Protein AF-A0A7X9BRD0-F1 (afdb_monomer)

Foldseek 3Di:
DWDWKDQKWKWFDDPLDTHATDTFPFWTDKDWDWDKDFDWDADPVGDIDGPDIDTFGTWMKIFGLDGDPCCCCQQVVWDADPNDTHRDPPDDFIWMKIWIWTDDDPDIKIKIFGRKTKDDWDDDDDDDDPDPPSGTTIIIIDFGQPRQPDPPHDRDGMDMDDPPDDPVCVVSVND

Radius of gyration: 19.07 Å; Cα contacts (8 Å, |Δi|>4): 357; chains: 1; bounding box: 60×48×48 Å

Nearest PDB structures (foldseek):
  8rk3-assembly1_q  TM=6.277E-01  e=3.980E-06  Pseudomonas phage JBD30
  7kjk-assembly1_A7  TM=4.684E-01  e=3.890E-03 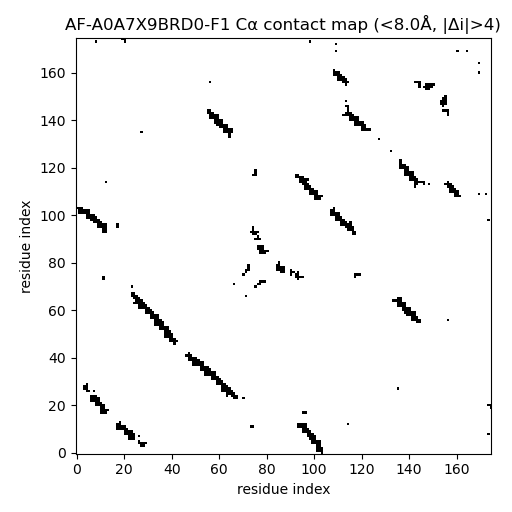 Vibrio phage XM1
  8hqz-assembly1_p  TM=4.971E-01  e=1.400E-02  Escherichia phage DT57C
  9d94-assembly1_Jk  TM=5.428E-01  e=4.531E-02  Mycobacterium phage Bxb1
  9d94-assembly1_Jb  TM=5.400E-01  e=3.660E-02  Mycobacterium phage Bxb1

Secondary structure (DSSP, 8-state):
--EEEEEEEEEEEETTEE---EE-TTEEEEEEEEEEEEEEEE-TTS-EEEEEEEEEEEEEEEEES---HHHHHHTT--EEETTEEE--TT----EEEEEEEEE-SSSPEEEEEEEEEEPPPP-------SS---PPEEEEEEE-TTS--EETTEE-SEEE--TTS-HHHHHTTT-

pLDDT: mean 81.5, std 12.75, range [38.59, 95.06]

Mean predicted aligned error: 8.4 Å

Solvent-accessible surface area (backbone atoms only — not comparable to full-atom values): 10243 Å² total; per-residue (Å²): 127,77,52,66,57,41,79,38,26,38,21,47,56,53,98,94,41,70,48,69,48,42,81,45,60,50,53,60,46,77,48,79,42,77,38,72,51,71,42,68,50,75,45,99,84,74,55,69,43,80,77,47,74,42,83,53,39,33,44,28,46,36,32,26,66,46,81,54,68,65,53,43,32,69,46,67,40,31,45,78,56,98,88,42,81,42,84,57,94,82,48,67,88,33,41,24,32,44,31,36,29,28,43,44,96,88,58,68,36,42,38,39,35,34,41,27,34,66,52,85,63,66,84,88,85,76,87,80,74,98,53,92,73,82,72,58,41,51,36,47,30,42,26,28,69,86,45,69,55,48,69,91,82,38,75,44,46,68,51,66,57,56,97,81,53,53,66,71,62,59,75,44,66,72,88

Structure (mmCIF, N/CA/C/O backbone):
data_AF-A0A7X9BRD0-F1
#
_entry.id   AF-A0A7X9BRD0-F1
#
loop_
_atom_site.group_PDB
_atom_site.id
_atom_site.type_symbol
_atom_site.label_atom_id
_atom_site.label_alt_id
_atom_site.label_comp_id
_atom_site.label_asym_id
_atom_site.label_entity_id
_atom_site.label_seq_id
_atom_site.pdbx_PDB_ins_code
_atom_site.Cartn_x
_atom_site.Cartn_y
_atom_site.Cartn_z
_atom_site.occupancy
_atom_site.B_iso_or_equiv
_atom_site.auth_seq_id
_atom_site.auth_comp_id
_atom_site.auth_asym_id
_atom_site.auth_atom_id
_atom_site.pdbx_PDB_model_num
ATOM 1 N N . MET A 1 1 ? 4.208 15.061 -16.516 1.00 38.59 1 MET A N 1
ATOM 2 C CA . MET A 1 1 ? 4.131 15.152 -15.043 1.00 38.59 1 MET A CA 1
ATOM 3 C C . MET A 1 1 ? 2.903 14.382 -14.600 1.00 38.59 1 MET A C 1
ATOM 5 O O . MET A 1 1 ? 1.872 14.537 -15.236 1.00 38.59 1 MET A O 1
ATOM 9 N N . GLN A 1 2 ? 3.035 13.509 -13.601 1.00 52.53 2 GLN A N 1
ATOM 10 C CA . GLN A 1 2 ? 1.887 12.878 -12.944 1.00 52.53 2 GLN A CA 1
ATOM 11 C C . GLN A 1 2 ? 1.433 13.828 -11.839 1.00 52.53 2 GLN A C 1
ATOM 13 O O . GLN A 1 2 ? 2.245 14.198 -10.990 1.00 52.53 2 GLN A O 1
ATOM 18 N N . TYR A 1 3 ? 0.179 14.260 -11.890 1.00 53.97 3 TYR A N 1
ATOM 19 C CA . TYR A 1 3 ? -0.419 15.141 -10.891 1.00 53.97 3 TYR A CA 1
ATOM 20 C C . TYR A 1 3 ? -1.557 14.407 -10.198 1.00 53.97 3 TYR A C 1
ATOM 22 O O . TYR A 1 3 ? -2.277 13.648 -10.840 1.00 53.97 3 TYR A O 1
ATOM 30 N N . GLY A 1 4 ? -1.696 14.640 -8.892 1.00 69.56 4 GLY A N 1
ATOM 31 C CA . GLY A 1 4 ? -2.780 14.092 -8.084 1.00 69.56 4 GLY A CA 1
ATOM 32 C C . GLY A 1 4 ? -2.694 12.578 -7.872 1.00 69.56 4 GLY A C 1
ATOM 33 O O . GLY A 1 4 ? -2.386 11.801 -8.775 1.00 69.56 4 GLY A O 1
ATOM 34 N N . ILE A 1 5 ? -2.990 12.146 -6.649 1.00 84.94 5 ILE A N 1
ATOM 35 C CA . ILE A 1 5 ? -3.374 10.757 -6.405 1.00 84.94 5 ILE A CA 1
ATOM 36 C C . ILE A 1 5 ? -4.895 10.693 -6.346 1.00 84.94 5 ILE A C 1
ATOM 38 O O . ILE A 1 5 ? -5.541 11.503 -5.687 1.00 84.94 5 ILE A O 1
ATOM 42 N N . SER A 1 6 ? -5.478 9.725 -7.037 1.00 87.31 6 SER A N 1
ATOM 43 C CA . SER A 1 6 ? -6.906 9.440 -6.982 1.00 87.31 6 SER A CA 1
ATOM 44 C C . SER A 1 6 ? -7.126 7.937 -6.812 1.00 87.31 6 SER A C 1
ATOM 46 O O . SER A 1 6 ? -6.211 7.130 -6.989 1.00 87.31 6 SER A O 1
ATOM 48 N N . LYS A 1 7 ? -8.332 7.548 -6.379 1.00 90.56 7 LYS A N 1
ATOM 49 C CA . LYS A 1 7 ? -8.731 6.139 -6.181 1.00 90.56 7 LYS A CA 1
ATOM 50 C C . LYS A 1 7 ? -7.681 5.304 -5.435 1.00 90.56 7 LYS A C 1
ATOM 52 O O . LYS A 1 7 ? -7.313 4.212 -5.869 1.00 90.56 7 LYS A O 1
ATOM 57 N N . CYS A 1 8 ? -7.207 5.805 -4.298 1.00 92.88 8 CYS A N 1
ATOM 58 C CA . CYS A 1 8 ? -6.315 5.040 -3.436 1.00 92.88 8 CYS A CA 1
ATOM 59 C C . CYS A 1 8 ? -7.080 3.863 -2.809 1.00 92.88 8 CYS A C 1
ATOM 61 O O . CYS A 1 8 ? -8.179 4.040 -2.286 1.00 92.88 8 CYS A O 1
ATOM 63 N N . HIS A 1 9 ? -6.522 2.661 -2.896 1.00 95.06 9 HIS A N 1
ATOM 64 C CA . HIS A 1 9 ? -7.069 1.428 -2.343 1.00 95.06 9 HIS A CA 1
ATOM 65 C C . HIS A 1 9 ? -5.958 0.625 -1.673 1.00 95.06 9 HIS A C 1
ATOM 67 O O . HIS A 1 9 ? -4.793 0.694 -2.063 1.00 95.06 9 HIS A O 1
ATOM 73 N N . TYR A 1 10 ? -6.328 -0.196 -0.701 1.00 94.69 10 TYR A N 1
ATOM 74 C CA . TYR A 1 10 ? -5.440 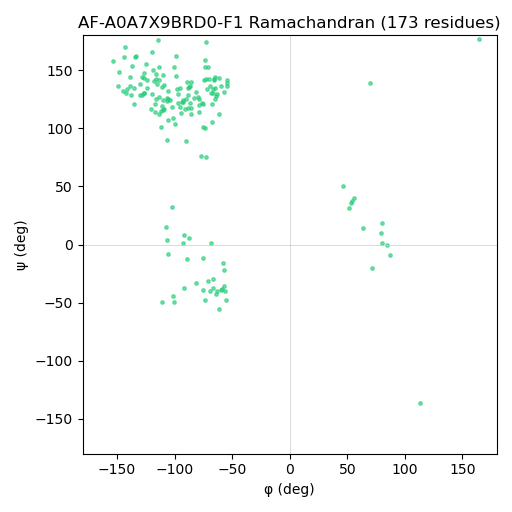-1.165 -0.075 1.00 94.69 10 TYR A CA 1
ATOM 75 C C . TYR A 1 10 ? -6.043 -2.563 -0.160 1.00 94.69 10 TYR A C 1
ATOM 77 O O . TYR A 1 10 ? -7.253 -2.731 -0.277 1.00 94.69 10 TYR A O 1
ATOM 85 N N . SER A 1 11 ? -5.202 -3.586 -0.119 1.00 93.19 11 SER A N 1
ATOM 86 C CA . SER A 1 11 ? -5.647 -4.979 -0.076 1.00 93.19 11 SER A CA 1
ATOM 87 C C . SER A 1 11 ? -4.695 -5.791 0.783 1.00 93.19 11 SER A C 1
ATOM 89 O O . SER A 1 11 ? -3.479 -5.690 0.635 1.00 93.19 11 SER A O 1
ATOM 91 N N . ILE A 1 12 ? -5.243 -6.585 1.694 1.00 93.06 12 ILE A N 1
AT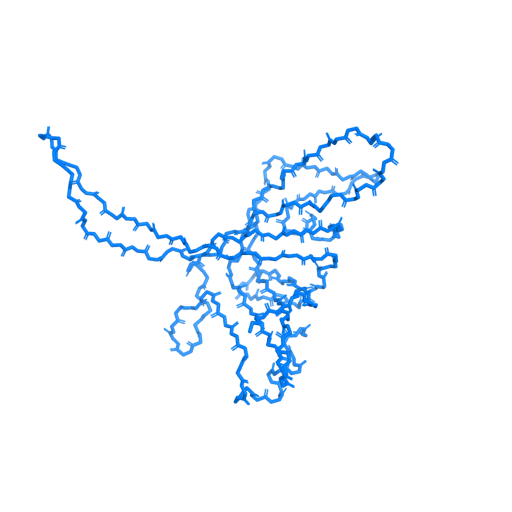OM 92 C CA . ILE A 1 12 ? -4.472 -7.270 2.727 1.00 93.06 12 ILE A CA 1
ATOM 93 C C . ILE A 1 12 ? -3.942 -8.582 2.176 1.00 93.06 12 ILE A C 1
ATOM 95 O O . ILE A 1 12 ? -4.639 -9.303 1.464 1.00 93.06 12 ILE A O 1
ATOM 99 N N . PHE A 1 13 ? -2.707 -8.914 2.529 1.00 89.62 13 PHE A N 1
ATOM 100 C CA . PHE A 1 13 ? -2.131 -10.213 2.242 1.00 89.62 13 PHE A CA 1
ATOM 101 C C . PHE A 1 13 ? -2.516 -11.206 3.343 1.00 89.62 13 PHE A C 1
ATOM 103 O O . PHE A 1 13 ? -2.075 -11.089 4.488 1.00 89.62 13 PHE A O 1
ATOM 110 N N . LYS A 1 14 ? -3.338 -12.200 3.002 1.00 86.56 14 LYS A N 1
ATOM 111 C CA . LYS A 1 14 ? -3.824 -13.234 3.922 1.00 86.56 14 LYS A CA 1
ATOM 112 C C . LYS A 1 14 ? -3.818 -14.593 3.229 1.00 86.56 14 LYS A C 1
ATOM 114 O O . LYS A 1 14 ? -4.233 -14.715 2.083 1.00 86.56 14 LYS A O 1
ATOM 119 N N . ASN A 1 15 ? -3.360 -15.632 3.928 1.00 84.25 15 ASN A N 1
ATOM 120 C CA . ASN A 1 15 ? -3.361 -17.018 3.433 1.00 84.25 15 ASN A CA 1
ATOM 121 C C . ASN A 1 15 ? -2.681 -17.204 2.056 1.00 84.25 15 ASN A C 1
ATOM 123 O O . ASN A 1 15 ? -3.128 -18.008 1.246 1.00 84.25 15 ASN A O 1
ATOM 127 N N . GLY A 1 16 ? -1.612 -16.451 1.776 1.00 81.31 16 GLY A N 1
ATOM 128 C CA . GLY A 1 16 ? -0.860 -16.563 0.519 1.00 81.31 16 GLY A CA 1
ATOM 129 C C . GLY A 1 16 ? -1.423 -15.761 -0.659 1.00 81.31 16 GLY A C 1
ATOM 130 O O . GLY A 1 16 ? -0.813 -15.767 -1.725 1.00 81.31 16 GLY A O 1
ATOM 131 N N . ALA A 1 17 ? -2.535 -15.042 -0.481 1.00 84.94 17 ALA A N 1
ATOM 132 C CA . ALA A 1 17 ? -3.149 -14.220 -1.520 1.00 84.94 17 ALA A CA 1
ATOM 133 C C . ALA A 1 17 ? -3.550 -12.833 -0.998 1.00 84.94 17 ALA A C 1
ATOM 13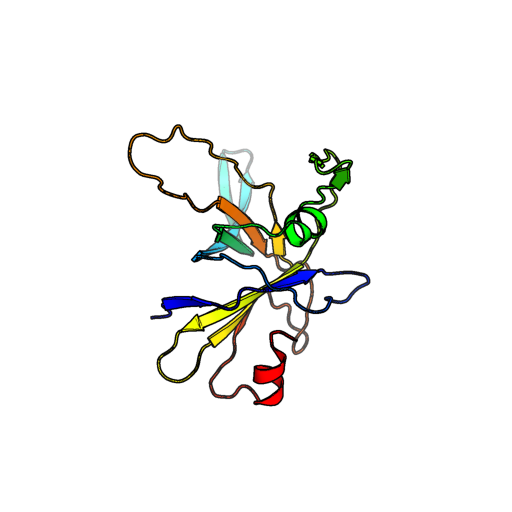5 O O . ALA A 1 17 ? -3.667 -12.595 0.203 1.00 84.94 17 ALA A O 1
ATOM 136 N N . TYR A 1 18 ? -3.759 -11.904 -1.925 1.00 88.38 18 TYR A N 1
ATOM 137 C CA . TYR A 1 18 ? -4.290 -10.579 -1.627 1.00 88.38 18 TYR A CA 1
ATOM 138 C C . TYR A 1 18 ? -5.820 -10.602 -1.649 1.00 88.38 18 TYR A C 1
ATOM 140 O O . TYR A 1 18 ? -6.409 -11.173 -2.565 1.00 88.38 18 TYR A O 1
ATOM 148 N N . THR A 1 19 ? -6.464 -9.975 -0.666 1.00 91.94 19 THR A N 1
ATOM 149 C CA . THR A 1 19 ? -7.930 -9.857 -0.603 1.00 91.94 19 THR A CA 1
ATOM 150 C C . THR A 1 19 ? -8.469 -8.866 -1.640 1.00 91.94 19 THR A C 1
ATOM 152 O O . THR A 1 19 ? -7.698 -8.154 -2.289 1.00 91.94 19 THR A O 1
ATOM 155 N N . ALA A 1 20 ? -9.794 -8.758 -1.761 1.00 92.56 20 ALA A N 1
ATOM 156 C CA . ALA A 1 20 ? -10.414 -7.700 -2.556 1.00 92.56 20 ALA A CA 1
ATOM 157 C C . ALA A 1 20 ? -9.918 -6.307 -2.095 1.00 92.56 20 ALA A C 1
ATOM 159 O O . ALA A 1 20 ? -9.791 -6.088 -0.881 1.00 92.56 20 ALA A O 1
ATOM 160 N N . PRO A 1 21 ? -9.586 -5.389 -3.022 1.00 93.88 21 PRO A N 1
ATOM 161 C CA . PRO A 1 21 ? -9.220 -4.019 -2.689 1.00 93.88 21 PRO A CA 1
ATOM 162 C C . PRO A 1 21 ? -10.342 -3.277 -1.959 1.00 93.88 21 PRO A C 1
ATOM 164 O O . PRO A 1 21 ? -11.505 -3.332 -2.346 1.00 93.88 21 PRO A O 1
ATOM 167 N N . LYS A 1 22 ? -9.974 -2.535 -0.918 1.00 94.94 22 LYS A N 1
ATOM 168 C CA . LYS A 1 22 ? -10.844 -1.613 -0.187 1.00 94.94 22 LYS A CA 1
ATOM 169 C C . LYS A 1 22 ? -10.372 -0.184 -0.407 1.00 94.94 22 LYS A C 1
ATOM 171 O O . LYS A 1 22 ? -9.170 0.072 -0.451 1.00 94.94 22 LYS A O 1
ATOM 176 N N . ALA A 1 23 ? -11.310 0.747 -0.543 1.00 92.88 23 ALA A N 1
ATOM 177 C CA . ALA A 1 23 ? -10.985 2.152 -0.751 1.00 92.88 23 ALA A CA 1
ATOM 178 C C . ALA A 1 23 ? -10.304 2.754 0.488 1.00 92.88 23 ALA A C 1
ATOM 180 O O . ALA A 1 23 ? -10.767 2.587 1.617 1.00 92.88 23 ALA A O 1
ATOM 181 N N . LEU A 1 24 ? -9.217 3.487 0.257 1.00 91.31 24 LEU A N 1
ATOM 182 C CA . LEU A 1 24 ? -8.541 4.318 1.245 1.00 91.31 24 LEU A CA 1
ATOM 183 C C . LEU A 1 24 ? -8.852 5.784 0.929 1.00 91.31 24 LEU A C 1
ATOM 185 O O . LEU A 1 24 ? -8.186 6.428 0.117 1.00 91.31 24 LEU A O 1
ATOM 189 N N . LEU A 1 25 ? -9.934 6.285 1.521 1.00 88.94 25 LEU A N 1
ATOM 190 C CA . LEU A 1 25 ? -10.451 7.625 1.243 1.00 88.94 25 LEU A CA 1
ATOM 191 C C . LEU A 1 25 ? -9.573 8.712 1.872 1.00 88.94 25 LEU A C 1
ATOM 193 O O . LEU A 1 25 ? -8.932 8.496 2.890 1.00 88.94 25 LEU A O 1
ATOM 197 N N . GLY A 1 26 ? -9.568 9.905 1.276 1.00 85.25 26 GLY A N 1
ATOM 198 C CA . GLY A 1 26 ? -8.876 11.070 1.838 1.00 85.25 26 GLY A CA 1
ATOM 199 C C . GLY A 1 26 ? -7.362 11.101 1.621 1.00 85.25 26 GLY A C 1
ATOM 200 O O . GLY A 1 26 ? -6.702 11.938 2.228 1.00 85.25 26 GLY A O 1
ATOM 201 N N . ALA A 1 27 ? -6.810 10.215 0.789 1.00 88.44 27 ALA A N 1
ATOM 202 C CA . ALA A 1 27 ? -5.420 10.291 0.351 1.00 88.44 27 ALA A CA 1
ATOM 203 C C . ALA A 1 27 ? -5.184 11.578 -0.465 1.00 88.44 27 ALA A C 1
ATOM 205 O O . ALA A 1 27 ? -5.943 11.872 -1.387 1.00 88.44 27 ALA A O 1
ATOM 206 N N . VAL A 1 28 ? -4.145 12.334 -0.114 1.00 86.94 28 VAL A N 1
ATOM 207 C CA . VAL A 1 28 ? -3.851 13.674 -0.655 1.00 86.94 28 VAL A CA 1
ATOM 208 C C . VAL A 1 28 ? -2.612 13.659 -1.533 1.00 86.94 28 VAL A C 1
ATOM 210 O O . VAL A 1 28 ? -2.605 14.186 -2.642 1.00 86.94 28 VAL A O 1
ATOM 213 N N . SER A 1 29 ? -1.542 13.068 -1.010 1.00 88.06 29 SER A N 1
ATOM 214 C CA . SER A 1 29 ? -0.217 13.100 -1.609 1.00 88.06 29 SER A CA 1
ATOM 215 C C . SER A 1 29 ? 0.517 11.805 -1.275 1.00 88.06 29 SER A C 1
ATOM 217 O O . SER A 1 29 ? 0.273 11.186 -0.237 1.00 88.06 29 SER A O 1
ATOM 219 N N . MET A 1 30 ? 1.389 11.363 -2.177 1.00 89.56 30 MET A N 1
ATOM 220 C CA . MET A 1 30 ? 2.233 10.197 -1.957 1.00 89.56 30 MET A CA 1
ATOM 221 C C . MET A 1 30 ? 3.617 10.451 -2.537 1.00 89.56 30 MET A C 1
ATOM 223 O O . MET A 1 30 ? 3.751 10.886 -3.680 1.00 89.56 30 MET A O 1
ATOM 227 N N . SER A 1 31 ? 4.647 10.121 -1.767 1.00 90.62 31 SER A N 1
ATOM 228 C CA . SER A 1 31 ? 6.040 10.150 -2.209 1.00 90.62 31 SER A CA 1
ATOM 229 C C . SER A 1 31 ? 6.678 8.783 -2.012 1.00 90.62 31 SER A C 1
ATOM 231 O O . SER A 1 31 ? 6.383 8.094 -1.042 1.00 90.62 31 SER A O 1
ATOM 233 N N . LEU A 1 32 ? 7.521 8.375 -2.960 1.00 90.38 32 LEU A N 1
ATOM 234 C CA . LEU A 1 32 ? 8.256 7.115 -2.915 1.00 90.38 32 LEU A CA 1
ATOM 235 C C . LEU A 1 32 ? 9.751 7.434 -2.963 1.00 90.38 32 LEU A C 1
ATOM 237 O O . LEU A 1 32 ? 10.236 7.955 -3.967 1.00 90.38 32 LEU A O 1
ATOM 241 N N . ALA A 1 33 ? 10.475 7.097 -1.904 1.00 91.31 33 ALA A N 1
ATOM 242 C CA . ALA A 1 33 ? 11.924 7.215 -1.821 1.00 91.31 33 ALA A CA 1
ATOM 243 C C . ALA A 1 33 ? 12.558 5.816 -1.899 1.00 91.31 33 ALA A C 1
ATOM 245 O O . ALA A 1 33 ? 12.160 4.941 -1.130 1.00 91.31 33 ALA A O 1
ATOM 246 N N . PRO A 1 34 ? 13.511 5.557 -2.812 1.00 89.06 34 PRO A N 1
ATOM 247 C CA . PRO A 1 34 ? 14.163 4.254 -2.893 1.00 89.06 34 PRO A CA 1
ATOM 248 C C . PRO A 1 34 ? 15.005 3.982 -1.640 1.00 89.06 34 PRO A C 1
ATOM 250 O O . PRO A 1 34 ? 15.667 4.879 -1.116 1.00 89.06 34 PRO A O 1
ATOM 253 N N . ILE A 1 35 ? 15.004 2.733 -1.181 1.00 87.44 35 ILE A N 1
ATOM 254 C CA . ILE A 1 35 ? 15.832 2.254 -0.074 1.00 87.44 35 ILE A CA 1
ATOM 255 C C . ILE A 1 35 ? 17.013 1.500 -0.679 1.00 87.44 35 ILE A C 1
ATOM 257 O O . ILE A 1 35 ? 16.857 0.403 -1.210 1.00 87.44 35 ILE A O 1
ATOM 261 N N . ILE A 1 36 ? 18.206 2.088 -0.591 1.00 84.94 36 ILE A N 1
ATOM 262 C CA . ILE A 1 36 ? 19.441 1.474 -1.085 1.00 84.94 36 ILE A CA 1
ATOM 263 C C . ILE A 1 36 ? 20.335 1.163 0.109 1.00 84.94 36 ILE A C 1
ATOM 265 O O . ILE A 1 36 ? 20.869 2.067 0.754 1.00 84.94 36 ILE A O 1
ATOM 269 N N . THR A 1 37 ? 20.538 -0.123 0.381 1.00 82.31 37 THR A N 1
ATOM 270 C CA . THR A 1 37 ? 21.476 -0.568 1.411 1.00 82.31 37 THR A CA 1
ATOM 271 C C . THR A 1 37 ? 22.863 -0.722 0.808 1.00 82.31 37 THR A C 1
ATOM 273 O O . THR A 1 37 ? 23.108 -1.563 -0.064 1.00 82.31 37 THR A O 1
ATOM 276 N N . VAL A 1 38 ? 23.804 0.078 1.306 1.00 81.94 38 VAL A N 1
ATOM 277 C CA . VAL A 1 38 ? 25.217 -0.014 0.939 1.00 81.94 38 VAL A CA 1
ATOM 278 C C . VAL A 1 38 ? 25.886 -1.051 1.835 1.00 81.94 38 VAL A C 1
ATOM 280 O O . VAL A 1 38 ? 25.956 -0.887 3.051 1.00 81.94 38 VAL A O 1
ATOM 283 N N . LYS A 1 39 ? 26.398 -2.129 1.239 1.00 78.62 39 LYS A N 1
ATOM 284 C CA . LYS A 1 39 ? 27.191 -3.119 1.968 1.00 78.62 39 LYS A CA 1
ATOM 285 C C . LYS A 1 39 ? 28.598 -2.577 2.155 1.00 78.62 39 LYS A C 1
ATOM 287 O O . LYS A 1 39 ? 29.264 -2.207 1.188 1.00 78.62 39 LYS A O 1
ATOM 292 N N . GLN A 1 40 ? 29.046 -2.546 3.401 1.00 81.94 40 GLN A N 1
ATOM 293 C CA . GLN A 1 40 ? 30.378 -2.090 3.767 1.00 81.94 40 GLN A CA 1
ATOM 294 C C . GLN A 1 40 ? 31.077 -3.163 4.595 1.00 81.94 40 GLN A C 1
ATOM 296 O O . GLN A 1 40 ? 30.446 -3.866 5.384 1.00 81.94 40 GLN A O 1
ATOM 301 N N . LYS A 1 41 ? 32.385 -3.309 4.393 1.00 78.94 41 LYS A N 1
ATOM 302 C CA . LYS A 1 41 ? 33.247 -4.157 5.213 1.00 78.94 41 LYS A CA 1
ATOM 303 C C . LYS A 1 41 ? 34.279 -3.264 5.884 1.00 78.94 41 LYS A C 1
ATOM 305 O O . LYS A 1 41 ? 35.111 -2.664 5.202 1.00 78.94 41 LYS A O 1
ATOM 310 N N . SER A 1 42 ? 34.202 -3.173 7.206 1.00 78.19 42 SER A N 1
ATOM 311 C CA . SER A 1 42 ? 35.186 -2.459 8.016 1.00 78.19 42 SER A CA 1
ATOM 312 C C . SER A 1 42 ? 36.319 -3.403 8.402 1.00 78.19 42 SER A C 1
ATOM 314 O O . SER A 1 42 ? 36.089 -4.552 8.785 1.00 78.19 42 SER A O 1
ATOM 316 N N . PHE A 1 43 ? 37.548 -2.920 8.271 1.00 76.94 43 PHE A N 1
ATOM 317 C CA . PHE A 1 43 ? 38.755 -3.629 8.677 1.00 76.94 43 PHE A CA 1
ATOM 318 C C . PHE A 1 43 ? 39.239 -3.091 10.025 1.00 76.94 43 PHE A C 1
ATOM 320 O O . PHE A 1 43 ? 39.025 -1.925 10.349 1.00 76.94 43 PHE A O 1
ATOM 327 N N . LEU A 1 44 ? 39.938 -3.931 10.794 1.00 71.88 44 LEU A N 1
ATOM 328 C CA . LEU A 1 44 ? 40.453 -3.595 12.133 1.00 71.88 44 LEU A CA 1
ATOM 329 C C . LEU A 1 44 ? 41.396 -2.371 12.144 1.00 71.88 44 LEU A C 1
ATOM 331 O O . LEU A 1 44 ? 41.631 -1.793 13.196 1.00 71.88 44 LEU A O 1
ATOM 335 N N . MET A 1 45 ? 41.901 -1.954 10.978 1.00 74.94 45 MET A N 1
ATOM 336 C CA . MET A 1 45 ? 42.779 -0.789 10.794 1.00 74.94 45 MET A CA 1
ATOM 337 C C . MET A 1 45 ? 42.019 0.516 10.472 1.00 74.94 45 MET A C 1
ATOM 339 O O . MET A 1 45 ? 42.638 1.515 10.129 1.00 74.94 45 MET A O 1
ATOM 343 N N . GLY A 1 46 ? 40.683 0.529 10.556 1.00 70.81 46 GLY A N 1
ATOM 344 C CA . GLY A 1 46 ? 39.858 1.732 10.357 1.00 70.81 46 GLY A CA 1
ATOM 345 C C . GLY A 1 46 ? 39.458 2.016 8.905 1.00 70.81 46 GLY A C 1
ATOM 346 O O . GLY A 1 46 ? 38.587 2.847 8.653 1.00 70.81 46 GLY A O 1
ATOM 347 N N . ASN A 1 47 ? 40.018 1.300 7.930 1.00 72.81 47 ASN A N 1
ATOM 348 C CA . ASN A 1 47 ? 39.575 1.387 6.542 1.00 72.81 47 ASN A CA 1
ATOM 349 C C . ASN A 1 47 ? 38.207 0.708 6.380 1.00 72.81 47 ASN A C 1
ATOM 351 O O . ASN A 1 47 ? 38.000 -0.420 6.833 1.00 72.81 47 ASN A O 1
ATOM 355 N N . THR A 1 48 ? 37.288 1.374 5.684 1.00 80.62 48 THR A N 1
ATOM 356 C CA . THR A 1 48 ? 35.992 0.806 5.296 1.00 80.62 48 THR A CA 1
ATOM 357 C C . THR A 1 48 ? 35.926 0.721 3.778 1.00 80.62 48 THR A C 1
ATOM 359 O O . THR A 1 48 ? 36.138 1.719 3.093 1.00 80.62 48 THR A O 1
ATOM 362 N N . LEU A 1 49 ? 35.653 -0.473 3.247 1.00 78.56 49 LEU A N 1
ATOM 363 C CA . LEU A 1 49 ? 35.439 -0.684 1.814 1.00 78.56 49 LEU A CA 1
ATOM 364 C C . LEU A 1 49 ? 33.953 -0.902 1.538 1.00 78.56 49 LEU A C 1
ATOM 366 O O . LEU A 1 49 ? 33.308 -1.725 2.191 1.00 78.56 49 LEU A O 1
ATOM 370 N N . VAL A 1 50 ? 33.425 -0.199 0.537 1.00 78.88 50 VAL A N 1
ATOM 371 C CA . VAL A 1 50 ? 32.097 -0.477 -0.020 1.00 78.88 50 VAL A CA 1
ATOM 372 C C . VAL A 1 50 ? 32.199 -1.732 -0.886 1.00 78.88 50 VAL A C 1
ATOM 374 O O . VAL A 1 50 ? 32.976 -1.774 -1.834 1.00 78.88 50 VAL A O 1
ATOM 377 N N . THR A 1 51 ? 31.433 -2.768 -0.549 1.00 79.00 51 THR A N 1
ATOM 378 C CA . THR A 1 51 ? 31.483 -4.089 -1.201 1.00 79.00 51 THR A CA 1
ATOM 379 C C . THR A 1 51 ? 30.298 -4.353 -2.125 1.00 79.00 51 THR A C 1
ATOM 381 O O . THR A 1 51 ? 30.289 -5.346 -2.849 1.00 79.00 51 THR A O 1
ATOM 384 N N . GLY A 1 52 ? 29.297 -3.474 -2.126 1.00 82.69 52 GLY A N 1
ATOM 385 C CA . GLY A 1 52 ? 28.173 -3.538 -3.050 1.00 82.69 52 GLY A CA 1
ATOM 386 C C . GLY A 1 52 ? 27.004 -2.664 -2.614 1.00 82.69 52 GLY A C 1
ATOM 387 O O . GLY A 1 52 ? 27.020 -2.056 -1.543 1.00 82.69 52 GLY A O 1
ATOM 388 N N . GLN A 1 53 ? 25.970 -2.634 -3.446 1.00 82.56 53 GLN A N 1
ATOM 389 C CA . GLN A 1 53 ? 24.701 -1.971 -3.164 1.00 82.56 53 GLN A CA 1
ATOM 390 C C . GLN A 1 53 ? 23.562 -2.957 -3.406 1.00 82.56 53 GLN A C 1
ATOM 392 O O . GLN A 1 53 ? 23.642 -3.800 -4.302 1.00 82.56 53 GLN A O 1
ATOM 397 N N . LYS A 1 54 ? 22.521 -2.874 -2.582 1.00 82.56 54 LYS A N 1
ATOM 398 C CA . LYS A 1 54 ? 21.297 -3.657 -2.716 1.00 82.56 54 LYS A CA 1
ATOM 399 C C . LYS A 1 54 ? 20.112 -2.700 -2.720 1.00 82.56 54 LYS A C 1
ATOM 401 O O . LYS A 1 54 ? 20.021 -1.848 -1.843 1.00 82.56 54 LYS A O 1
ATOM 406 N N . ASP A 1 55 ? 19.230 -2.853 -3.698 1.00 82.81 55 ASP A N 1
ATOM 407 C CA . ASP A 1 55 ? 17.915 -2.221 -3.671 1.00 82.81 55 ASP A CA 1
ATOM 408 C C . ASP A 1 55 ? 17.009 -3.040 -2.741 1.00 82.81 55 ASP A C 1
ATOM 410 O O . ASP A 1 55 ? 16.823 -4.242 -2.947 1.00 82.81 55 ASP A O 1
ATOM 414 N N . ASP A 1 56 ? 16.509 -2.402 -1.688 1.00 84.81 56 ASP A N 1
ATOM 415 C CA . ASP A 1 56 ? 15.616 -2.993 -0.690 1.00 84.81 56 ASP A CA 1
ATOM 416 C C . ASP A 1 56 ? 14.168 -2.496 -0.829 1.00 84.81 56 ASP A C 1
ATOM 418 O O . ASP A 1 56 ? 13.306 -2.907 -0.053 1.00 84.81 56 ASP A O 1
ATOM 422 N N . GLY A 1 57 ? 13.876 -1.686 -1.853 1.00 88.31 57 GLY A N 1
ATOM 423 C CA . GLY A 1 57 ? 12.529 -1.265 -2.214 1.00 88.31 57 GLY A CA 1
ATOM 424 C C . GLY A 1 57 ? 12.277 0.220 -1.998 1.00 88.31 57 GLY A C 1
ATOM 425 O O . GLY A 1 57 ? 13.097 1.054 -2.374 1.00 88.31 57 GLY A O 1
ATOM 426 N N . TYR A 1 58 ? 11.120 0.572 -1.434 1.00 90.81 58 TYR A N 1
ATOM 427 C CA . TYR A 1 58 ? 10.695 1.962 -1.265 1.00 90.81 58 TYR A CA 1
ATOM 428 C C . TYR A 1 58 ? 10.232 2.265 0.158 1.00 90.81 58 TYR A C 1
ATOM 430 O O . TYR A 1 58 ? 9.469 1.511 0.760 1.00 90.81 58 TYR A O 1
ATOM 438 N N . ASN A 1 59 ? 10.636 3.431 0.652 1.00 92.38 59 ASN A N 1
ATOM 439 C CA . ASN A 1 59 ? 9.995 4.114 1.759 1.00 92.38 59 ASN A CA 1
ATOM 440 C C . ASN A 1 59 ? 8.956 5.079 1.182 1.00 92.38 59 ASN A C 1
ATOM 442 O O . ASN A 1 59 ? 9.276 5.921 0.342 1.00 92.38 59 ASN A O 1
ATOM 446 N N . ILE A 1 60 ? 7.707 4.917 1.584 1.00 92.25 60 ILE A N 1
ATOM 447 C CA . ILE A 1 60 ? 6.553 5.586 1.004 1.00 92.25 60 ILE A CA 1
ATOM 448 C C . ILE A 1 60 ? 5.924 6.455 2.083 1.00 92.25 60 ILE A C 1
ATOM 450 O O . ILE A 1 60 ? 5.474 5.942 3.104 1.00 92.25 60 ILE A O 1
ATOM 454 N N . THR A 1 61 ? 5.839 7.756 1.832 1.00 92.81 61 THR A N 1
ATOM 455 C CA . THR A 1 61 ? 5.107 8.681 2.703 1.00 92.81 61 THR A CA 1
ATOM 456 C C . THR A 1 61 ? 3.774 8.995 2.050 1.00 92.81 61 THR A C 1
ATOM 458 O O . THR A 1 61 ? 3.747 9.532 0.939 1.00 92.81 61 THR A O 1
ATOM 461 N N . LEU A 1 62 ? 2.682 8.644 2.726 1.00 90.62 62 LEU A N 1
ATOM 462 C CA . LEU A 1 62 ? 1.311 8.906 2.302 1.00 90.62 62 LEU A CA 1
ATOM 463 C C . LEU A 1 62 ? 0.675 9.947 3.228 1.00 90.62 62 LEU A C 1
ATOM 465 O O . LEU A 1 62 ? 0.521 9.703 4.424 1.00 90.62 62 LEU A O 1
ATOM 469 N N . ASP A 1 63 ? 0.268 11.074 2.652 1.00 89.44 63 ASP A N 1
ATOM 470 C CA . ASP A 1 63 ? -0.506 12.106 3.337 1.00 89.44 63 ASP A CA 1
ATOM 471 C C . ASP A 1 63 ? -2.000 11.813 3.177 1.00 89.44 63 ASP A C 1
ATOM 473 O O . ASP A 1 63 ? -2.495 11.660 2.055 1.00 89.44 63 ASP A O 1
ATOM 477 N N . ILE A 1 64 ? -2.731 11.733 4.289 1.00 86.81 64 ILE A N 1
ATOM 478 C CA . ILE A 1 64 ? -4.142 11.332 4.309 1.00 86.81 64 ILE A CA 1
ATOM 479 C C . ILE A 1 64 ? -4.958 12.126 5.333 1.00 86.81 64 ILE A C 1
ATOM 481 O O . ILE A 1 64 ? -4.593 12.223 6.501 1.00 86.81 64 ILE A O 1
ATOM 485 N N . PHE A 1 65 ? -6.098 12.682 4.922 1.00 83.50 65 PHE A N 1
ATOM 486 C CA . PHE A 1 65 ? -6.976 13.442 5.823 1.00 83.50 65 PHE A CA 1
ATOM 487 C C . PHE A 1 65 ? -7.788 12.554 6.765 1.00 83.50 65 PHE A C 1
ATOM 489 O O . PHE A 1 65 ? -7.985 12.895 7.930 1.00 83.50 65 PHE A O 1
ATOM 496 N N . SER A 1 66 ? -8.270 11.415 6.271 1.00 81.44 66 SER A N 1
ATOM 497 C CA . SER A 1 66 ? -9.149 10.533 7.031 1.00 81.44 66 SER A CA 1
ATOM 498 C C . SER A 1 66 ? -8.709 9.090 6.878 1.00 81.44 66 SER A C 1
ATOM 500 O O . SER A 1 66 ? -8.658 8.562 5.775 1.00 81.44 66 SER A O 1
ATOM 502 N N . LEU A 1 67 ? -8.391 8.447 7.997 1.00 84.00 67 LEU A N 1
ATOM 503 C CA . LEU A 1 67 ? -8.140 7.014 8.030 1.00 84.00 67 LEU A CA 1
ATOM 504 C C . LEU A 1 67 ? -9.447 6.312 8.362 1.00 84.00 67 LEU A C 1
ATOM 506 O O . LEU A 1 67 ? -10.062 6.613 9.385 1.00 84.00 67 LEU A O 1
ATOM 510 N N . SER A 1 68 ? -9.865 5.378 7.509 1.00 85.88 68 SER A N 1
ATOM 511 C CA . SER A 1 68 ? -11.023 4.544 7.813 1.00 85.88 68 SER A CA 1
ATOM 512 C C . SER A 1 68 ? -10.728 3.654 9.019 1.00 85.88 68 SER A C 1
ATOM 514 O O . SER A 1 68 ? -9.606 3.171 9.191 1.00 85.88 68 SER A O 1
ATOM 516 N N . ILE A 1 69 ? -11.750 3.416 9.845 1.00 86.00 69 ILE A N 1
ATOM 517 C CA . ILE A 1 69 ? -11.648 2.519 11.006 1.00 86.00 69 ILE A CA 1
ATOM 518 C C . ILE A 1 69 ? -11.179 1.132 10.553 1.00 86.00 69 ILE A C 1
ATOM 520 O O . ILE A 1 69 ? -10.293 0.560 11.182 1.00 86.00 69 ILE A O 1
ATOM 524 N N . ASP A 1 70 ? -11.681 0.654 9.412 1.00 89.31 70 ASP A N 1
ATOM 525 C CA . ASP A 1 70 ? -11.258 -0.607 8.799 1.00 89.31 70 ASP A CA 1
ATOM 526 C C . ASP A 1 70 ? -9.749 -0.656 8.554 1.00 89.31 70 ASP A C 1
ATOM 528 O O . ASP A 1 70 ? -9.105 -1.622 8.944 1.00 89.31 70 ASP A O 1
ATOM 532 N N . PHE A 1 71 ? -9.153 0.388 7.966 1.00 89.62 71 PHE A N 1
ATOM 533 C CA . PHE A 1 71 ? -7.711 0.402 7.713 1.00 89.62 71 PHE A CA 1
ATOM 534 C C . PHE A 1 71 ? -6.918 0.379 9.023 1.00 89.62 71 PHE A C 1
ATOM 536 O O . PHE A 1 71 ? -5.935 -0.349 9.153 1.00 89.62 71 PHE A O 1
ATOM 543 N N . VAL A 1 72 ? -7.353 1.152 10.019 1.00 87.81 72 VAL A N 1
ATOM 544 C CA . VAL A 1 72 ? -6.670 1.220 11.317 1.00 87.81 72 VAL A CA 1
ATOM 545 C C . VAL A 1 72 ? -6.770 -0.116 12.064 1.00 87.81 72 VAL A C 1
ATOM 547 O O . VAL A 1 72 ? -5.791 -0.571 12.656 1.00 87.81 72 VAL A O 1
ATOM 550 N N . CYS A 1 73 ? -7.902 -0.809 11.972 1.00 88.31 73 CYS A N 1
ATOM 551 C CA . CYS A 1 73 ? -8.055 -2.128 12.579 1.00 88.31 73 CYS A CA 1
ATOM 552 C C . CYS A 1 73 ? -7.295 -3.211 11.805 1.00 88.31 73 CYS A C 1
ATOM 554 O O . CYS A 1 73 ? -6.558 -3.999 12.390 1.00 88.31 73 CYS A O 1
ATOM 556 N N . GLU A 1 74 ? -7.435 -3.247 10.481 1.00 89.88 74 GLU A N 1
ATOM 557 C CA . GLU A 1 74 ? -6.914 -4.339 9.660 1.00 89.88 74 GLU A CA 1
ATOM 558 C C . GLU A 1 74 ? -5.421 -4.219 9.342 1.00 89.88 74 GLU A C 1
ATOM 560 O O . GLU A 1 74 ? -4.752 -5.243 9.223 1.00 89.88 74 GLU A O 1
ATOM 565 N N . VAL A 1 75 ? -4.893 -3.002 9.185 1.00 89.69 75 VAL A N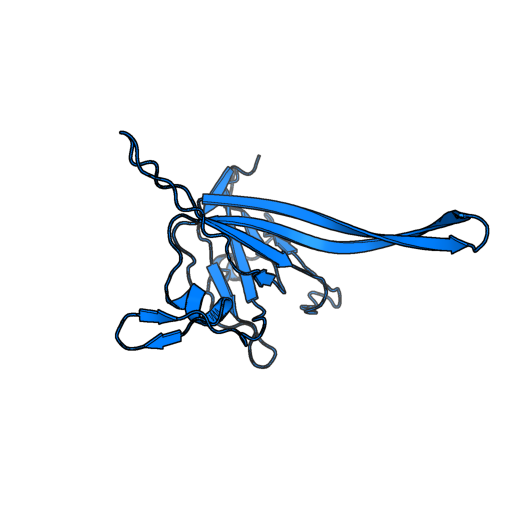 1
ATOM 566 C CA . VAL A 1 75 ? -3.486 -2.765 8.813 1.00 89.69 75 VAL A CA 1
ATOM 567 C C . VAL A 1 75 ? -2.646 -2.380 10.024 1.00 89.69 75 VAL A C 1
ATOM 569 O O . VAL A 1 75 ? -1.543 -2.902 10.186 1.00 89.69 75 VAL A O 1
ATOM 572 N N . LEU A 1 76 ? -3.153 -1.491 10.884 1.00 86.88 76 LEU A N 1
ATOM 573 C CA . LEU A 1 76 ? -2.423 -1.051 12.079 1.00 86.88 76 LEU A CA 1
ATOM 574 C C . LEU A 1 76 ? -2.695 -1.935 13.311 1.00 86.88 76 LEU A C 1
ATOM 576 O O . LEU A 1 76 ? -1.967 -1.829 14.299 1.00 86.88 76 LEU A O 1
ATOM 580 N N . GLY A 1 77 ? -3.706 -2.814 13.259 1.00 86.25 77 GLY A N 1
ATOM 581 C CA . GLY A 1 77 ? -4.038 -3.794 14.302 1.00 86.25 77 GLY A CA 1
ATOM 582 C C . GLY A 1 77 ? -4.821 -3.234 15.497 1.00 86.25 77 GLY A C 1
ATOM 583 O O . GLY A 1 77 ? -4.793 -3.807 16.586 1.00 86.25 77 GLY A O 1
ATOM 584 N N . TYR A 1 78 ? -5.453 -2.072 15.357 1.00 86.06 78 TYR A N 1
ATOM 585 C CA . TYR A 1 78 ? -6.221 -1.477 16.450 1.00 86.06 78 TYR A CA 1
ATOM 586 C C . TYR A 1 78 ? -7.499 -2.298 16.673 1.00 86.06 78 TYR A C 1
ATOM 588 O O . TYR A 1 78 ? -8.002 -2.949 15.757 1.00 86.06 78 TYR A O 1
ATOM 596 N N . THR A 1 79 ? -8.030 -2.286 17.889 1.00 86.00 79 THR A N 1
ATOM 597 C CA . THR A 1 79 ? -9.299 -2.947 18.217 1.00 86.00 79 THR A CA 1
ATOM 598 C C . THR A 1 79 ? -10.355 -1.919 18.576 1.00 86.00 79 THR A C 1
ATOM 600 O O . THR A 1 79 ? -10.045 -0.820 19.032 1.00 86.00 79 THR A O 1
ATOM 603 N N . THR A 1 80 ? -11.618 -2.266 18.349 1.00 85.56 80 THR A N 1
ATOM 604 C CA . THR A 1 80 ? -12.752 -1.431 18.743 1.00 85.56 80 THR A CA 1
ATOM 605 C C . THR A 1 80 ? -13.485 -2.082 19.907 1.00 85.56 80 THR A C 1
ATOM 607 O O . THR A 1 80 ? -14.055 -3.158 19.734 1.00 85.56 80 THR A O 1
ATOM 610 N N . GLU A 1 81 ? -13.518 -1.430 21.066 1.00 86.19 81 GLU A N 1
ATOM 611 C CA . GLU A 1 81 ? -14.289 -1.877 22.235 1.00 86.19 81 GLU A CA 1
ATOM 612 C C . GLU A 1 81 ? -15.119 -0.712 22.772 1.00 86.19 81 GLU A C 1
ATOM 614 O O . GLU A 1 81 ? -14.592 0.374 22.989 1.00 86.19 81 GLU A O 1
ATOM 619 N N . ASN A 1 82 ? -16.427 -0.907 22.976 1.00 86.50 82 ASN A N 1
ATOM 620 C CA . ASN A 1 82 ? -17.339 0.124 23.502 1.00 86.50 82 ASN A CA 1
ATOM 621 C C . ASN A 1 82 ? -17.274 1.482 22.760 1.00 86.50 82 ASN A C 1
ATOM 623 O O . ASN A 1 82 ? -17.468 2.535 23.360 1.00 86.50 82 ASN A O 1
ATOM 627 N N . GLY A 1 83 ? -16.979 1.469 21.455 1.00 78.50 83 GLY A N 1
ATOM 628 C CA . GLY A 1 83 ? -16.814 2.682 20.642 1.00 78.50 83 GLY A CA 1
ATOM 629 C C . GLY A 1 83 ? -15.447 3.369 20.773 1.00 78.50 83 GLY A C 1
ATOM 630 O O . GLY A 1 83 ? -15.215 4.385 20.122 1.00 78.50 83 GLY A O 1
ATOM 631 N N . LEU A 1 84 ? -14.532 2.815 21.570 1.00 82.31 84 LEU A N 1
ATOM 632 C CA . LEU A 1 84 ? -13.148 3.260 21.679 1.00 82.31 84 LEU A CA 1
ATOM 633 C C . LEU A 1 84 ? -12.281 2.537 20.656 1.00 82.31 84 LEU A C 1
ATOM 635 O O . LEU A 1 84 ? -12.417 1.331 20.457 1.00 82.31 84 LEU A O 1
ATOM 639 N N . LEU A 1 85 ? -11.358 3.276 20.049 1.00 83.00 85 LEU A N 1
ATOM 640 C CA . LEU A 1 85 ? -10.308 2.722 19.210 1.00 83.00 85 LEU A CA 1
ATOM 641 C C . LEU A 1 85 ? -9.057 2.520 20.073 1.00 83.00 85 LEU A C 1
ATOM 643 O O . LEU A 1 85 ? -8.470 3.489 20.553 1.00 83.00 85 LEU A O 1
ATOM 647 N N . ILE A 1 86 ? -8.676 1.266 20.288 1.00 83.94 86 ILE A N 1
ATOM 648 C CA . ILE A 1 86 ? -7.613 0.864 21.206 1.00 83.94 86 ILE A CA 1
ATOM 649 C C . ILE A 1 86 ? -6.393 0.431 20.397 1.00 83.94 86 ILE A C 1
ATOM 651 O O . ILE A 1 86 ? -6.462 -0.463 19.552 1.00 83.94 86 ILE A O 1
ATOM 655 N N . GLU A 1 87 ? -5.259 1.073 20.665 1.00 83.19 87 GLU A N 1
ATOM 656 C CA . GLU A 1 87 ? -3.971 0.656 20.123 1.00 83.19 87 GLU A CA 1
ATOM 657 C C . GLU A 1 87 ? -3.377 -0.462 20.984 1.00 83.19 87 GLU A C 1
ATOM 659 O O . GLU A 1 87 ? -3.187 -0.301 22.188 1.00 83.19 87 GLU A O 1
ATOM 664 N N . ASN A 1 88 ? -3.028 -1.587 20.359 1.00 78.00 88 ASN A N 1
ATOM 665 C CA . ASN A 1 88 ? -2.437 -2.725 21.053 1.00 78.00 88 ASN A CA 1
ATOM 666 C C . ASN A 1 88 ? -0.909 -2.748 20.891 1.00 78.00 88 ASN A C 1
ATOM 668 O O . ASN A 1 88 ? -0.351 -2.430 19.837 1.00 78.00 88 ASN A O 1
ATOM 672 N N . GLN A 1 89 ? -0.205 -3.186 21.938 1.00 69.62 89 GLN A N 1
ATOM 673 C CA . GLN A 1 89 ? 1.260 -3.268 21.937 1.00 69.62 89 GLN A CA 1
ATOM 674 C C . GLN A 1 89 ? 1.797 -4.387 21.023 1.00 69.62 89 GLN A C 1
ATOM 676 O O . GLN A 1 89 ? 2.859 -4.233 20.425 1.00 69.62 89 GLN A O 1
ATOM 681 N N . ASN A 1 90 ? 1.048 -5.485 20.872 1.00 63.41 90 ASN A N 1
ATOM 682 C CA . ASN A 1 90 ? 1.481 -6.714 20.190 1.00 63.41 90 ASN A CA 1
ATOM 683 C C . ASN A 1 90 ? 0.923 -6.860 18.766 1.00 63.41 90 ASN A C 1
ATOM 685 O O . ASN A 1 90 ? 0.656 -7.974 18.303 1.00 63.41 90 ASN A O 1
ATOM 689 N N . ASN A 1 91 ? 0.723 -5.747 18.063 1.00 66.44 91 ASN A N 1
ATOM 690 C CA . ASN A 1 91 ? 0.179 -5.802 16.714 1.00 66.44 91 ASN A CA 1
ATOM 691 C C . ASN A 1 91 ? 1.163 -6.454 15.749 1.00 66.44 91 ASN A C 1
ATOM 693 O O . ASN A 1 91 ? 2.294 -6.006 15.563 1.00 66.44 91 ASN A O 1
ATOM 697 N N . LYS A 1 92 ? 0.710 -7.549 15.132 1.00 71.56 92 LYS A N 1
ATOM 698 C CA . LYS A 1 92 ? 1.446 -8.211 14.060 1.00 71.56 92 LYS A CA 1
ATOM 699 C C . LYS A 1 92 ? 1.523 -7.259 12.877 1.00 71.56 92 LYS A C 1
ATOM 701 O O . LYS A 1 92 ? 0.514 -6.685 12.482 1.00 71.56 92 LYS A O 1
ATOM 706 N N . VAL A 1 93 ? 2.710 -7.141 12.292 1.00 80.25 93 VAL A N 1
ATOM 707 C CA . VAL A 1 93 ? 2.904 -6.386 11.053 1.00 80.25 93 VAL A CA 1
ATOM 708 C C . VAL A 1 93 ? 2.064 -7.036 9.956 1.00 80.25 93 VAL A C 1
ATOM 710 O O . VAL A 1 93 ? 2.328 -8.171 9.549 1.00 80.25 93 VAL A O 1
ATOM 713 N N . VAL A 1 94 ? 1.038 -6.323 9.495 1.00 88.94 94 VAL A N 1
ATOM 714 C CA . VAL A 1 94 ? 0.182 -6.774 8.400 1.00 88.94 94 VAL A CA 1
ATOM 715 C C . VAL A 1 94 ? 0.787 -6.320 7.081 1.00 88.94 94 VAL A C 1
ATOM 717 O O . VAL A 1 94 ? 1.116 -5.150 6.887 1.00 88.94 94 VAL A O 1
ATOM 720 N N . LYS A 1 95 ? 0.932 -7.275 6.164 1.00 90.69 95 LYS A N 1
ATOM 721 C CA . LYS A 1 95 ? 1.354 -7.013 4.791 1.00 90.69 95 LYS A CA 1
ATOM 722 C C . LYS A 1 95 ? 0.134 -6.682 3.946 1.00 90.69 95 LYS A C 1
ATOM 724 O O . LYS A 1 95 ? -0.883 -7.369 4.028 1.00 90.69 95 LYS A O 1
ATOM 729 N N . PHE A 1 96 ? 0.243 -5.669 3.104 1.00 92.25 96 PHE A N 1
ATOM 730 C CA . PHE A 1 96 ? -0.807 -5.272 2.174 1.00 92.25 96 PHE A CA 1
ATOM 731 C C . PHE A 1 96 ? -0.205 -4.809 0.844 1.00 92.25 96 PHE A C 1
ATOM 733 O O . PHE A 1 96 ? 1.006 -4.669 0.707 1.00 92.25 96 PHE A O 1
ATOM 740 N N . LYS A 1 97 ? -1.043 -4.619 -0.172 1.00 92.25 97 LYS A N 1
ATOM 741 C CA . LYS A 1 97 ? -0.688 -3.916 -1.406 1.00 92.25 97 LYS A CA 1
ATOM 742 C C . LYS A 1 97 ? -1.428 -2.591 -1.448 1.00 92.25 97 LYS A C 1
ATOM 744 O O . LYS A 1 97 ? -2.567 -2.510 -0.987 1.00 92.25 97 LYS A O 1
ATOM 749 N N . LEU A 1 98 ? -0.788 -1.580 -2.013 1.00 93.19 98 LEU A N 1
ATOM 750 C CA . LEU A 1 98 ? -1.344 -0.248 -2.194 1.00 93.19 98 LEU A CA 1
ATOM 751 C C . LEU A 1 98 ? -1.593 -0.017 -3.681 1.00 93.19 98 LEU A C 1
ATOM 753 O O . LEU A 1 98 ? -0.675 -0.151 -4.488 1.00 93.19 98 LEU A O 1
ATOM 757 N N . LEU A 1 99 ? -2.823 0.320 -4.048 1.00 94.00 99 LEU A N 1
ATOM 758 C CA . LEU A 1 99 ? -3.212 0.630 -5.417 1.00 94.00 99 LEU A CA 1
ATOM 759 C C . LEU A 1 99 ? -3.646 2.084 -5.488 1.00 94.00 99 LEU A C 1
ATOM 761 O O . LEU A 1 99 ? -4.353 2.559 -4.607 1.00 94.00 99 LEU A O 1
ATOM 765 N N . TYR A 1 100 ? -3.243 2.793 -6.530 1.00 93.56 100 TYR A N 1
ATOM 766 C CA . TYR A 1 100 ? -3.618 4.192 -6.706 1.00 93.56 100 TYR A CA 1
ATOM 767 C C . TYR A 1 100 ? -3.602 4.571 -8.182 1.00 93.56 100 TYR A C 1
ATOM 769 O O . TYR A 1 100 ? -2.958 3.918 -9.002 1.00 93.56 100 TYR A O 1
ATOM 777 N N . GLU A 1 101 ? -4.338 5.617 -8.523 1.00 93.38 101 GLU A N 1
ATOM 778 C CA . GLU A 1 101 ? -4.420 6.194 -9.859 1.00 93.38 101 GLU A CA 1
ATOM 779 C C . GLU A 1 101 ? -3.701 7.552 -9.842 1.00 93.38 101 GLU A C 1
ATOM 781 O O . GLU A 1 101 ? -3.813 8.308 -8.877 1.00 93.38 101 GLU A O 1
ATOM 786 N N . THR A 1 102 ? -2.914 7.838 -10.877 1.00 91.31 102 THR A N 1
ATOM 787 C CA . THR A 1 102 ? -2.338 9.164 -11.127 1.00 91.31 102 THR A CA 1
ATOM 788 C C . THR A 1 102 ? -2.887 9.718 -12.428 1.00 91.31 102 THR A C 1
ATOM 790 O O . THR A 1 102 ? -3.161 8.965 -13.372 1.00 91.31 102 THR A O 1
ATOM 793 N N . GLU A 1 103 ? -3.060 11.034 -12.494 1.00 88.31 103 GLU A N 1
ATOM 794 C CA . GLU A 1 103 ? -3.515 11.662 -13.728 1.00 88.31 103 GLU A CA 1
ATOM 795 C C . GLU A 1 103 ? -2.403 11.657 -14.778 1.00 88.31 103 GLU A C 1
ATOM 797 O O . GLU A 1 103 ? -1.212 11.827 -14.491 1.00 88.31 103 GLU A O 1
ATOM 802 N N . SER A 1 104 ? -2.810 11.442 -16.023 1.00 83.75 104 SER A N 1
ATOM 803 C CA . SER A 1 104 ? -1.957 11.536 -17.199 1.00 83.75 104 SER A CA 1
ATOM 804 C C . SER A 1 104 ? -2.777 12.111 -18.354 1.00 83.75 104 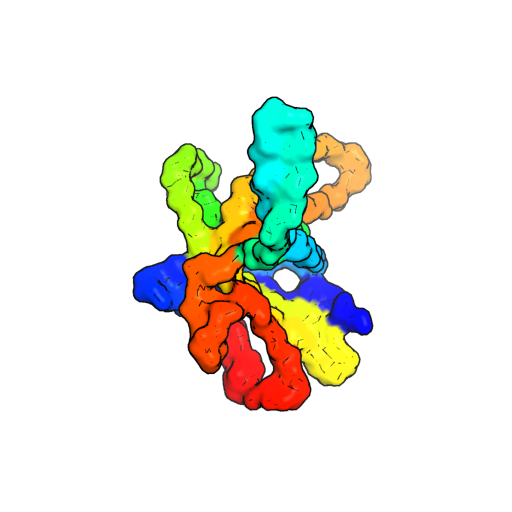SER A C 1
ATOM 806 O O . SER A 1 104 ? -4.005 12.106 -18.291 1.00 83.75 104 SER A O 1
ATOM 808 N N . MET A 1 105 ? -2.102 12.626 -19.384 1.00 78.00 105 MET A N 1
ATOM 809 C CA . MET A 1 105 ? -2.736 13.397 -20.462 1.00 78.00 105 MET A CA 1
ATOM 810 C C . MET A 1 105 ? -3.804 12.604 -21.229 1.00 78.00 105 MET A C 1
ATOM 812 O O . MET A 1 105 ? -4.843 13.164 -21.558 1.00 78.00 105 MET A O 1
ATOM 816 N N . ASP A 1 106 ? -3.572 11.312 -21.484 1.00 82.06 106 ASP A N 1
ATOM 817 C CA . ASP A 1 106 ? -4.477 10.498 -22.310 1.00 82.06 106 ASP A CA 1
ATOM 818 C C . ASP A 1 106 ? -5.405 9.617 -21.468 1.00 82.06 106 ASP A C 1
ATOM 820 O O . ASP A 1 106 ? -6.614 9.545 -21.683 1.00 82.06 106 ASP A O 1
ATOM 824 N N . LYS A 1 107 ? -4.824 8.893 -20.508 1.00 86.50 107 LYS A N 1
ATOM 825 C CA . LYS A 1 107 ? -5.534 7.923 -19.672 1.00 86.50 107 LYS A CA 1
ATOM 826 C C . LYS A 1 107 ? -4.877 7.852 -18.298 1.00 86.50 107 LYS A C 1
ATOM 828 O O . LYS A 1 107 ? -3.647 7.785 -18.242 1.00 86.50 107 LYS A O 1
ATOM 833 N N . PRO A 1 108 ? -5.638 7.828 -17.193 1.00 90.38 108 PRO A N 1
ATOM 834 C CA . PRO A 1 108 ? -5.045 7.714 -15.869 1.00 90.38 108 PRO A CA 1
ATOM 835 C C . PRO A 1 108 ? -4.133 6.490 -15.757 1.00 90.38 108 PRO A C 1
ATOM 837 O O . PRO A 1 108 ? -4.443 5.410 -16.267 1.00 90.38 108 PRO A O 1
ATOM 840 N N . ILE A 1 109 ? -2.988 6.658 -15.103 1.00 92.25 109 ILE A N 1
ATOM 841 C CA . ILE A 1 109 ? -2.039 5.567 -14.898 1.00 92.25 109 ILE A CA 1
ATOM 842 C C . ILE A 1 109 ? -2.354 4.939 -13.551 1.00 92.25 109 ILE A C 1
ATOM 844 O O . ILE A 1 109 ? -2.335 5.601 -12.515 1.00 92.25 109 ILE A O 1
ATOM 848 N N . ARG A 1 110 ? -2.631 3.638 -13.555 1.00 93.38 110 ARG A N 1
ATOM 849 C CA . ARG A 1 110 ? -2.882 2.883 -12.334 1.00 93.38 110 ARG A CA 1
ATOM 850 C C . ARG A 1 110 ? -1.608 2.207 -11.884 1.00 93.38 110 ARG A C 1
ATOM 852 O O . ARG A 1 110 ? -0.886 1.610 -12.680 1.00 93.38 110 ARG A O 1
ATOM 859 N N . HIS A 1 111 ? -1.343 2.308 -10.597 1.00 92.19 111 HIS A N 1
ATOM 860 C CA . HIS A 1 111 ? -0.171 1.771 -9.944 1.00 92.19 111 HIS A CA 1
ATOM 861 C C . HIS A 1 111 ? -0.595 0.748 -8.899 1.00 92.19 111 HIS A C 1
ATOM 863 O O . HIS A 1 111 ? -1.678 0.837 -8.315 1.00 92.19 111 HIS A O 1
ATOM 869 N N . CYS A 1 112 ? 0.270 -0.231 -8.666 1.00 91.69 112 CYS A N 1
ATOM 870 C CA . CYS A 1 112 ? 0.162 -1.157 -7.554 1.00 91.69 112 CYS A CA 1
ATOM 871 C C . CYS A 1 112 ? 1.553 -1.363 -6.961 1.00 91.69 112 CYS A C 1
ATOM 873 O O . CYS A 1 112 ? 2.503 -1.656 -7.689 1.00 91.69 112 CYS A O 1
ATOM 875 N N . ILE A 1 113 ? 1.655 -1.197 -5.647 1.00 91.38 113 ILE A N 1
ATOM 876 C CA . ILE A 1 113 ? 2.852 -1.457 -4.857 1.00 91.38 113 ILE A CA 1
ATOM 877 C C . ILE A 1 113 ? 2.551 -2.636 -3.945 1.00 91.38 113 ILE A C 1
ATOM 879 O O . ILE A 1 113 ? 1.540 -2.639 -3.244 1.00 91.38 113 ILE A O 1
ATOM 883 N N . TYR A 1 114 ? 3.403 -3.649 -3.985 1.00 90.06 114 TYR A N 1
ATOM 884 C CA . TYR A 1 114 ? 3.231 -4.886 -3.239 1.00 90.06 114 TYR A CA 1
ATOM 885 C C . TYR A 1 114 ? 4.045 -4.894 -1.949 1.00 90.06 114 TYR A C 1
ATOM 887 O O . TYR A 1 114 ? 5.012 -4.151 -1.807 1.00 90.06 114 TYR A O 1
ATOM 895 N N . ASN A 1 115 ? 3.668 -5.800 -1.041 1.00 88.75 115 ASN A N 1
ATOM 896 C CA . ASN A 1 115 ? 4.379 -6.063 0.209 1.00 88.75 115 ASN A CA 1
ATOM 897 C C . ASN A 1 115 ? 4.610 -4.815 1.072 1.00 88.75 115 ASN A C 1
ATOM 899 O O . ASN A 1 115 ? 5.651 -4.658 1.706 1.00 88.75 115 ASN A O 1
ATOM 903 N N . CYS A 1 116 ? 3.629 -3.926 1.079 1.00 91.62 116 CYS A N 1
ATOM 904 C CA . CYS A 1 116 ? 3.613 -2.771 1.942 1.00 91.62 116 CYS A CA 1
ATOM 905 C C . CYS A 1 116 ? 3.409 -3.215 3.392 1.00 91.62 116 CYS A C 1
ATOM 907 O O . CYS A 1 116 ? 2.547 -4.044 3.693 1.00 91.62 116 CYS A O 1
ATOM 909 N N . THR A 1 117 ? 4.173 -2.617 4.293 1.00 91.00 117 THR A N 1
ATOM 910 C CA . THR A 1 117 ? 3.975 -2.671 5.739 1.00 91.00 117 THR A CA 1
ATOM 911 C C . THR A 1 117 ? 3.876 -1.241 6.245 1.00 91.00 117 THR A C 1
ATOM 913 O O . THR A 1 117 ? 4.633 -0.376 5.814 1.00 91.00 117 THR A O 1
ATOM 916 N N . CYS A 1 118 ? 2.902 -0.957 7.106 1.00 90.31 118 CYS A N 1
ATOM 917 C CA . CYS A 1 118 ? 2.705 0.390 7.628 1.00 90.31 118 CYS A CA 1
ATOM 918 C C . CYS A 1 118 ? 3.382 0.494 8.989 1.00 90.31 118 CYS A C 1
ATOM 920 O O . CYS A 1 118 ? 3.157 -0.343 9.865 1.00 90.31 118 CYS A O 1
ATOM 922 N N . GLN A 1 119 ? 4.197 1.525 9.171 1.00 85.81 119 GLN A N 1
ATOM 923 C CA . GLN A 1 119 ? 4.651 1.910 10.496 1.00 85.81 119 GLN A CA 1
ATOM 924 C C . GLN A 1 119 ? 3.504 2.586 11.245 1.00 85.81 119 GLN A C 1
ATOM 926 O O . GLN A 1 119 ? 2.543 3.076 10.642 1.00 85.81 119 GLN A O 1
ATOM 931 N N . LYS A 1 120 ? 3.606 2.606 12.575 1.00 77.44 120 LYS A N 1
ATOM 932 C CA . LYS A 1 120 ? 2.646 3.335 13.399 1.00 77.44 120 LYS A CA 1
ATOM 933 C C . LYS A 1 120 ? 2.624 4.809 12.967 1.00 77.44 120 LYS A C 1
ATOM 935 O O . LYS A 1 120 ? 3.701 5.388 12.806 1.00 77.44 120 LYS A O 1
ATOM 940 N N . PRO A 1 121 ? 1.437 5.398 12.747 1.00 72.44 121 PRO A N 1
ATOM 941 C CA . PRO A 1 121 ? 1.327 6.804 12.388 1.00 72.44 121 PRO A CA 1
ATOM 942 C C . PRO A 1 121 ? 1.890 7.688 13.499 1.00 72.44 121 PRO A C 1
ATOM 944 O O . PRO A 1 121 ? 1.674 7.427 14.682 1.00 72.44 121 PRO A O 1
ATOM 947 N N . THR A 1 122 ? 2.545 8.776 13.112 1.00 65.94 122 THR A N 1
ATOM 948 C CA . THR A 1 122 ? 2.830 9.873 14.036 1.00 65.94 122 THR A CA 1
ATOM 949 C C . THR A 1 122 ? 1.564 10.714 14.181 1.00 65.94 122 THR A C 1
ATOM 951 O O . THR A 1 122 ? 0.972 11.129 13.181 1.00 65.94 122 THR A O 1
ATOM 954 N N . PHE A 1 123 ? 1.125 10.950 15.418 1.00 62.06 123 PHE A N 1
ATOM 955 C CA . PHE A 1 123 ? 0.004 11.839 15.709 1.00 62.06 123 PHE A CA 1
ATOM 956 C C . PHE A 1 123 ? 0.536 13.200 16.151 1.00 62.06 123 PHE A C 1
ATOM 958 O O . PHE A 1 123 ? 0.961 13.360 17.292 1.00 62.06 123 PHE A O 1
ATOM 965 N N . ASP A 1 124 ? 0.483 14.180 15.253 1.00 60.94 124 ASP A N 1
ATOM 966 C CA . ASP A 1 124 ? 0.767 15.573 15.584 1.00 60.94 124 ASP A CA 1
ATOM 967 C C . ASP A 1 124 ? -0.544 16.263 15.995 1.00 60.94 124 ASP A C 1
ATOM 969 O O . ASP A 1 124 ? -1.485 16.359 15.204 1.00 60.94 124 ASP A O 1
ATOM 973 N N . VAL A 1 125 ? -0.632 16.720 17.247 1.00 57.22 125 VAL A N 1
ATOM 974 C CA . VAL A 1 125 ? -1.784 17.472 17.769 1.00 57.22 125 VAL A CA 1
ATOM 975 C C . VAL A 1 125 ? -1.349 18.915 17.998 1.00 57.22 125 VAL A C 1
ATOM 977 O O . VAL A 1 125 ? -0.492 19.182 18.835 1.00 57.22 125 VAL A O 1
ATOM 980 N N . THR A 1 126 ? -1.940 19.853 17.261 1.00 55.22 126 THR A N 1
ATOM 981 C CA . THR A 1 126 ? -1.642 21.290 17.366 1.00 55.22 126 THR A CA 1
ATOM 982 C C . THR A 1 126 ? -2.877 22.069 17.809 1.00 55.22 126 THR A C 1
ATOM 984 O O . THR A 1 126 ? -3.984 21.789 17.349 1.00 55.22 126 THR A O 1
ATOM 987 N N . THR A 1 127 ? -2.706 23.069 18.677 1.00 51.62 127 THR A N 1
ATOM 988 C CA . THR A 1 127 ? -3.786 23.985 19.079 1.00 51.62 127 THR A CA 1
ATOM 989 C C . THR A 1 127 ? -4.231 24.849 17.901 1.00 51.62 127 THR A C 1
ATOM 991 O O . THR A 1 127 ? -3.400 25.448 17.223 1.00 51.62 127 THR A O 1
ATOM 994 N N . ILE A 1 128 ? -5.541 24.915 17.654 1.00 59.59 128 ILE A N 1
ATOM 995 C CA . ILE A 1 128 ? -6.117 25.674 16.538 1.00 59.59 128 ILE A CA 1
ATOM 996 C C . ILE A 1 128 ? -6.139 27.157 16.921 1.00 59.59 128 ILE A C 1
ATOM 998 O O . ILE A 1 128 ? -6.871 27.552 17.826 1.00 59.59 128 ILE A O 1
ATOM 1002 N N . THR A 1 129 ? -5.358 27.980 16.227 1.00 54.06 129 THR A N 1
ATOM 1003 C CA . THR A 1 129 ? -5.395 29.441 16.344 1.00 54.06 129 THR A CA 1
ATOM 1004 C C . THR A 1 129 ? -5.932 30.007 15.030 1.00 54.06 129 THR A C 1
ATOM 1006 O O . THR A 1 129 ? -5.232 30.048 14.022 1.00 54.06 129 THR A O 1
ATOM 1009 N N . GLU A 1 130 ? -7.215 30.371 15.033 1.00 56.56 130 GLU A N 1
ATOM 1010 C CA . GLU A 1 130 ? -7.901 31.228 14.043 1.00 56.56 130 GLU A CA 1
ATOM 1011 C C . GLU A 1 130 ? -8.176 30.662 12.632 1.00 56.56 130 GLU A C 1
ATOM 1013 O O . GLU A 1 130 ? -9.123 31.110 11.990 1.00 56.56 130 GLU A O 1
ATOM 1018 N N . THR A 1 131 ? -7.475 29.622 12.167 1.00 54.25 131 THR A N 1
ATOM 1019 C CA . THR A 1 131 ? -7.824 28.896 10.926 1.00 54.25 131 THR A CA 1
ATOM 1020 C C . THR A 1 131 ? -7.899 27.391 11.172 1.00 54.25 131 THR A C 1
ATOM 1022 O O . THR A 1 131 ? -6.980 26.789 11.726 1.00 54.25 131 THR A O 1
ATOM 1025 N N . VAL A 1 132 ? -9.000 26.750 10.763 1.00 49.62 132 VAL A N 1
ATOM 1026 C CA . VAL A 1 132 ? -9.127 25.284 10.814 1.00 49.62 132 VAL A CA 1
ATOM 1027 C C . VAL A 1 132 ? -8.334 24.698 9.642 1.00 49.62 132 VAL A C 1
ATOM 1029 O O . VAL A 1 132 ? -8.898 24.309 8.624 1.00 49.62 132 VAL A O 1
ATOM 1032 N N . SER A 1 133 ? -7.004 24.672 9.756 1.00 54.78 133 SER A N 1
ATOM 1033 C CA . SER A 1 133 ? -6.174 23.852 8.872 1.00 54.78 133 SER A CA 1
ATOM 1034 C C . SER A 1 133 ? -6.317 22.403 9.319 1.00 54.78 133 SER A C 1
ATOM 1036 O O . SER A 1 133 ? -5.736 21.988 10.322 1.00 54.78 133 SER A O 1
ATOM 1038 N N . ILE A 1 134 ? -7.133 21.626 8.606 1.00 59.56 134 ILE A N 1
ATOM 1039 C CA . ILE A 1 134 ? -7.118 20.171 8.755 1.00 59.56 134 ILE A CA 1
ATOM 1040 C C . ILE A 1 134 ? -5.764 19.730 8.205 1.00 59.56 134 ILE A C 1
ATOM 1042 O O . ILE A 1 134 ? -5.547 19.779 7.001 1.00 59.56 134 ILE A O 1
ATOM 1046 N N . ASN A 1 135 ? -4.829 19.358 9.075 1.00 67.25 135 ASN A N 1
ATOM 1047 C CA . ASN A 1 135 ? -3.532 18.862 8.632 1.00 67.25 135 ASN A CA 1
ATOM 1048 C C . ASN A 1 135 ? -3.667 17.378 8.254 1.00 67.25 135 ASN A C 1
ATOM 1050 O O . ASN A 1 135 ? -4.249 16.607 9.025 1.00 67.25 135 ASN A O 1
ATOM 1054 N N . PRO A 1 136 ? -3.166 16.951 7.081 1.00 74.94 136 PRO A N 1
ATOM 1055 C CA . PRO A 1 136 ? -3.183 15.544 6.720 1.00 74.94 136 PRO A CA 1
ATOM 1056 C C . PRO A 1 136 ? -2.269 14.754 7.663 1.00 74.94 136 PRO A C 1
ATOM 1058 O O . PRO A 1 136 ? -1.189 15.204 8.048 1.00 74.94 136 PRO A O 1
ATOM 1061 N N . LYS A 1 137 ? -2.706 13.552 8.032 1.00 82.31 137 LYS A N 1
ATOM 1062 C CA . LYS A 1 137 ? -1.912 12.591 8.796 1.00 82.31 137 LYS A CA 1
ATOM 1063 C C . LYS A 1 137 ? -0.861 11.979 7.879 1.00 82.31 137 LYS A C 1
ATOM 1065 O O . LYS A 1 137 ? -1.161 11.665 6.727 1.00 82.31 137 LYS A O 1
ATOM 1070 N N . LYS A 1 138 ? 0.343 11.762 8.405 1.00 87.50 138 LYS A N 1
ATOM 1071 C CA . LYS A 1 138 ? 1.443 11.122 7.676 1.00 87.50 138 LYS A CA 1
ATOM 1072 C C . LYS A 1 138 ? 1.514 9.642 8.016 1.00 87.50 138 LYS A C 1
ATOM 1074 O O . LYS A 1 138 ? 1.684 9.272 9.177 1.00 87.50 138 LYS A O 1
ATOM 1079 N N . LEU A 1 139 ? 1.409 8.801 6.994 1.00 89.25 139 LEU A N 1
ATOM 1080 C CA . LEU A 1 139 ? 1.675 7.372 7.085 1.00 89.25 139 LEU A CA 1
ATOM 1081 C C . LEU A 1 139 ? 3.009 7.042 6.427 1.00 89.25 139 LEU A C 1
ATOM 1083 O O . LEU A 1 139 ? 3.204 7.321 5.244 1.00 89.25 139 LEU A O 1
ATOM 1087 N N . THR A 1 140 ? 3.886 6.387 7.183 1.00 92.00 140 THR A N 1
ATOM 1088 C CA . THR A 1 140 ? 5.129 5.818 6.659 1.00 92.00 140 THR A CA 1
ATOM 1089 C C . THR A 1 140 ? 4.901 4.351 6.329 1.00 92.00 140 THR A C 1
ATOM 1091 O O . THR A 1 140 ? 4.582 3.541 7.202 1.00 92.00 140 THR A O 1
ATOM 1094 N N . ILE A 1 141 ? 5.053 4.001 5.059 1.00 92.88 141 ILE A N 1
ATOM 1095 C CA . ILE A 1 141 ? 4.830 2.664 4.521 1.00 92.88 141 ILE A CA 1
ATOM 1096 C C . ILE A 1 141 ? 6.142 2.168 3.913 1.00 92.88 141 ILE A C 1
ATOM 1098 O O . ILE A 1 141 ? 6.747 2.844 3.090 1.00 92.88 141 ILE A O 1
ATOM 1102 N N . ILE A 1 142 ? 6.575 0.967 4.277 1.00 92.12 142 ILE A N 1
ATOM 1103 C CA . ILE A 1 142 ? 7.752 0.322 3.691 1.00 92.12 142 ILE A CA 1
ATOM 1104 C C . ILE A 1 142 ? 7.273 -0.753 2.725 1.00 92.12 142 ILE A C 1
ATOM 1106 O O . ILE A 1 142 ? 6.521 -1.643 3.123 1.00 92.12 142 ILE A O 1
ATOM 1110 N N . ALA A 1 143 ? 7.714 -0.676 1.474 1.00 90.94 143 ALA A N 1
ATOM 1111 C CA . ALA A 1 143 ? 7.503 -1.706 0.467 1.00 90.94 143 ALA A CA 1
ATOM 1112 C C . ALA A 1 143 ? 8.841 -2.366 0.131 1.00 90.94 143 ALA A C 1
ATOM 1114 O O . ALA A 1 143 ? 9.726 -1.710 -0.416 1.00 90.94 143 ALA A O 1
ATOM 1115 N N . ASP A 1 144 ? 8.978 -3.653 0.441 1.00 87.50 144 ASP A N 1
ATOM 1116 C CA . ASP A 1 144 ? 10.212 -4.416 0.226 1.00 87.50 144 ASP A CA 1
ATOM 1117 C C . ASP A 1 144 ? 10.007 -5.615 -0.724 1.00 87.50 144 ASP A C 1
ATOM 1119 O O . ASP A 1 144 ? 8.880 -6.037 -1.001 1.00 87.50 144 ASP A O 1
ATOM 1123 N N . TYR A 1 145 ? 11.102 -6.202 -1.222 1.00 76.12 145 TYR A N 1
ATOM 1124 C CA . TYR A 1 145 ? 11.088 -7.326 -2.181 1.00 76.12 145 TYR A CA 1
ATOM 1125 C C . TYR A 1 145 ? 10.569 -8.664 -1.591 1.00 76.12 145 TYR A C 1
ATOM 1127 O O . TYR A 1 145 ? 10.537 -9.686 -2.277 1.00 76.12 145 TYR A O 1
ATOM 1135 N N . GLY A 1 146 ? 10.171 -8.694 -0.318 1.00 63.56 146 GLY A N 1
ATOM 1136 C CA . GLY A 1 146 ? 9.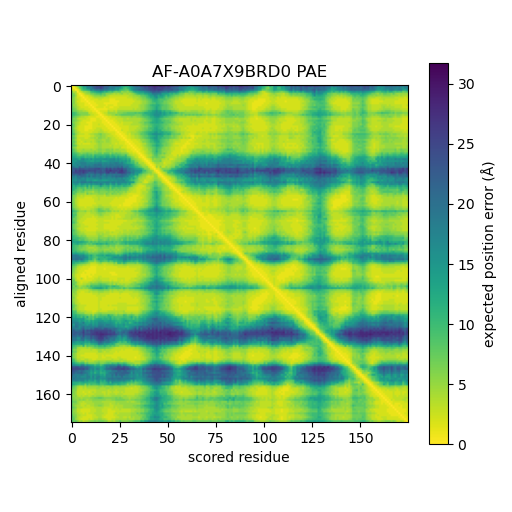878 -9.889 0.470 1.00 63.56 146 GLY A CA 1
ATOM 1137 C C . GLY A 1 146 ? 8.555 -10.604 0.180 1.00 63.56 146 GLY A C 1
ATOM 1138 O O . GLY A 1 146 ? 8.385 -11.730 0.649 1.00 63.56 146 GLY A O 1
ATOM 1139 N N . CYS A 1 147 ? 7.621 -10.027 -0.588 1.00 51.41 147 CYS A N 1
ATOM 1140 C CA . CYS A 1 147 ? 6.518 -10.791 -1.177 1.00 51.41 147 CYS A CA 1
ATOM 1141 C C . CYS A 1 147 ? 6.793 -10.969 -2.670 1.00 51.41 147 CYS A C 1
ATOM 1143 O O . CYS A 1 147 ? 6.719 -10.042 -3.475 1.00 51.41 147 CYS A O 1
ATOM 1145 N N . GLY A 1 148 ? 7.150 -12.195 -3.035 1.00 50.00 148 GLY A N 1
ATOM 1146 C CA . GLY A 1 148 ? 7.310 -12.599 -4.418 1.00 50.00 148 GLY A CA 1
ATOM 1147 C C . GLY A 1 148 ? 5.957 -12.730 -5.104 1.00 50.00 148 GLY A C 1
ATOM 1148 O O . GLY A 1 148 ? 5.514 -13.848 -5.363 1.00 50.00 148 GLY A O 1
ATOM 1149 N N . LEU A 1 149 ? 5.313 -11.612 -5.444 1.00 48.91 149 LEU A N 1
ATOM 1150 C CA . LEU A 1 149 ? 4.438 -11.625 -6.609 1.00 48.91 149 LEU A CA 1
ATOM 1151 C C . LEU A 1 149 ? 5.344 -11.658 -7.833 1.00 48.91 149 LEU A C 1
ATOM 1153 O O . LEU A 1 149 ? 5.967 -10.672 -8.222 1.00 48.91 149 LEU A O 1
ATOM 1157 N N . HIS A 1 150 ? 5.478 -12.864 -8.372 1.00 51.56 150 HIS A N 1
ATOM 1158 C CA . HIS A 1 150 ? 6.293 -13.127 -9.535 1.00 51.56 150 HIS A CA 1
ATOM 1159 C C . HIS A 1 150 ? 5.442 -12.970 -10.792 1.00 51.56 150 HIS A C 1
ATOM 1161 O O . HIS A 1 150 ? 4.888 -13.951 -11.284 1.00 51.56 150 HIS A O 1
ATOM 1167 N N . ILE A 1 151 ? 5.360 -11.767 -11.359 1.00 52.41 151 ILE A N 1
ATOM 1168 C CA . ILE A 1 151 ? 4.924 -11.660 -12.756 1.00 52.41 151 ILE A CA 1
ATOM 1169 C C . ILE A 1 151 ? 6.117 -12.094 -13.612 1.00 52.41 151 ILE A C 1
ATOM 1171 O O . ILE A 1 151 ? 7.218 -11.556 -13.488 1.00 52.41 151 ILE A O 1
ATOM 1175 N N . ASN A 1 152 ? 5.932 -13.123 -14.440 1.00 50.72 152 ASN A N 1
ATOM 1176 C CA . ASN A 1 152 ? 6.990 -13.703 -15.277 1.00 50.72 152 ASN A CA 1
ATOM 1177 C C . ASN A 1 152 ? 8.235 -14.177 -14.495 1.00 50.72 152 ASN A C 1
ATOM 1179 O O . ASN A 1 152 ? 9.361 -13.993 -14.954 1.00 50.72 152 ASN A O 1
ATOM 1183 N N . LYS A 1 153 ? 8.053 -14.788 -13.311 1.00 54.19 153 LYS A N 1
ATOM 1184 C CA . LYS A 1 153 ? 9.150 -15.324 -12.467 1.00 54.19 153 LYS A CA 1
ATOM 1185 C C . LYS A 1 153 ? 10.136 -14.270 -11.928 1.00 54.19 153 LYS A C 1
ATOM 1187 O O . LYS A 1 153 ? 11.190 -14.641 -11.421 1.00 54.19 153 LYS A O 1
ATOM 1192 N N . LYS A 1 154 ? 9.808 -12.974 -11.987 1.00 58.78 154 LYS A N 1
ATOM 1193 C CA . LYS A 1 154 ? 10.631 -11.895 -11.414 1.00 58.78 154 LYS A CA 1
ATOM 1194 C C . LYS A 1 154 ? 9.932 -11.269 -10.216 1.00 58.78 154 LYS A C 1
ATOM 1196 O O . LYS A 1 154 ? 8.743 -10.986 -10.295 1.00 58.78 154 LYS A O 1
ATOM 1201 N N . GLN A 1 155 ? 10.669 -11.042 -9.131 1.00 66.94 155 GLN A N 1
ATOM 1202 C CA . GLN A 1 155 ? 10.166 -10.278 -7.989 1.00 66.94 155 GLN A CA 1
ATOM 1203 C C . GLN A 1 155 ? 9.882 -8.842 -8.433 1.00 66.94 155 GLN A C 1
ATOM 1205 O O . GLN A 1 155 ? 10.738 -8.195 -9.038 1.00 66.94 155 GLN A O 1
ATOM 1210 N N . GLN A 1 156 ? 8.675 -8.357 -8.161 1.00 73.62 156 GLN A N 1
ATOM 1211 C CA . GLN A 1 156 ? 8.260 -7.000 -8.490 1.00 73.62 156 GLN A CA 1
ATOM 1212 C C . GLN A 1 156 ? 7.721 -6.314 -7.241 1.00 73.62 156 GLN A C 1
ATOM 1214 O O . GLN A 1 156 ? 6.853 -6.853 -6.560 1.00 73.62 156 GLN A O 1
ATOM 1219 N N . ILE A 1 157 ? 8.207 -5.102 -6.973 1.00 82.12 157 ILE A N 1
ATOM 1220 C CA . ILE A 1 157 ? 7.678 -4.248 -5.901 1.00 82.12 157 ILE A CA 1
ATOM 1221 C C . ILE A 1 157 ? 6.580 -3.330 -6.421 1.00 82.12 157 ILE A C 1
ATOM 1223 O O . ILE A 1 157 ? 5.602 -3.087 -5.722 1.00 82.12 157 ILE A O 1
ATOM 1227 N N . LYS A 1 158 ? 6.723 -2.821 -7.647 1.00 86.94 158 LYS A N 1
ATOM 1228 C CA . LYS A 1 158 ? 5.808 -1.844 -8.234 1.00 86.94 158 LYS A CA 1
ATOM 1229 C C . LYS A 1 158 ? 5.477 -2.218 -9.671 1.00 86.94 158 LYS A C 1
ATOM 1231 O O . LYS A 1 158 ? 6.370 -2.496 -10.467 1.00 86.94 158 LYS A O 1
ATOM 1236 N N . VAL A 1 159 ? 4.196 -2.147 -10.011 1.00 88.88 159 VAL A N 1
ATOM 1237 C CA . VAL A 1 159 ? 3.684 -2.262 -11.380 1.00 88.88 159 VAL A CA 1
ATOM 1238 C C . VAL A 1 159 ? 2.805 -1.070 -11.705 1.00 88.88 159 VAL A C 1
ATOM 1240 O O . VAL A 1 159 ? 2.174 -0.482 -10.828 1.00 88.88 159 VAL A O 1
ATOM 1243 N N . SER A 1 160 ? 2.819 -0.678 -12.974 1.00 90.00 160 SER A N 1
ATOM 1244 C CA . SER A 1 160 ? 2.043 0.451 -13.480 1.00 90.00 160 SER A CA 1
ATOM 1245 C C . SER A 1 160 ? 1.445 0.086 -14.827 1.00 90.00 160 SER A C 1
ATOM 1247 O O . SER A 1 160 ? 2.085 -0.612 -15.615 1.00 90.00 160 SER A O 1
ATOM 1249 N N . THR A 1 161 ? 0.239 0.564 -15.100 1.00 90.44 161 THR A N 1
ATOM 1250 C CA . THR A 1 161 ? -0.390 0.384 -16.406 1.00 90.44 161 THR A CA 1
ATOM 1251 C C . THR A 1 161 ? 0.317 1.228 -17.459 1.00 90.44 161 THR A C 1
ATOM 1253 O O . THR A 1 161 ? 0.701 2.368 -17.209 1.00 90.44 161 THR A O 1
ATOM 1256 N N . THR A 1 162 ? 0.440 0.690 -18.663 1.00 88.88 162 THR A N 1
ATOM 1257 C CA . THR A 1 162 ? 0.872 1.413 -19.863 1.00 88.88 162 THR A CA 1
ATOM 1258 C C . THR A 1 162 ? -0.265 1.488 -20.879 1.00 88.88 162 THR A C 1
ATOM 1260 O O . THR A 1 162 ? -1.314 0.861 -20.697 1.00 88.88 162 THR A O 1
ATOM 1263 N N . VAL A 1 163 ? -0.038 2.196 -21.986 1.00 86.44 163 VAL A N 1
ATOM 1264 C CA . VAL A 1 163 ? -0.970 2.262 -23.127 1.00 86.44 163 VAL A CA 1
ATOM 1265 C C . VAL A 1 163 ? -1.311 0.887 -23.720 1.00 86.44 163 VAL A C 1
ATOM 1267 O O . VAL A 1 163 ? -2.358 0.735 -24.334 1.00 86.44 163 VAL A O 1
ATOM 1270 N N . LEU A 1 164 ? -0.462 -0.123 -23.499 1.00 89.88 164 LEU A N 1
ATOM 1271 C CA . LEU A 1 164 ? -0.653 -1.495 -23.984 1.00 89.88 164 LEU A CA 1
ATOM 1272 C C . LEU A 1 164 ? -1.373 -2.402 -22.975 1.00 89.88 164 LEU A C 1
ATOM 1274 O O . LEU A 1 164 ? -1.537 -3.593 -23.231 1.00 89.88 164 LEU A O 1
ATOM 1278 N N . THR A 1 165 ? -1.766 -1.881 -21.809 1.00 88.38 165 THR A N 1
ATOM 1279 C CA . THR A 1 165 ? -2.448 -2.691 -20.788 1.00 88.38 165 THR A CA 1
ATOM 1280 C C . THR A 1 165 ? -3.801 -3.162 -21.326 1.00 88.38 165 THR A C 1
ATOM 1282 O O . THR A 1 165 ? -4.609 -2.308 -21.703 1.00 88.38 165 THR A O 1
ATOM 1285 N N . PRO A 1 166 ? -4.092 -4.479 -21.322 1.00 93.00 166 PRO A N 1
ATOM 1286 C CA . PRO A 1 166 ? -5.393 -4.992 -21.735 1.00 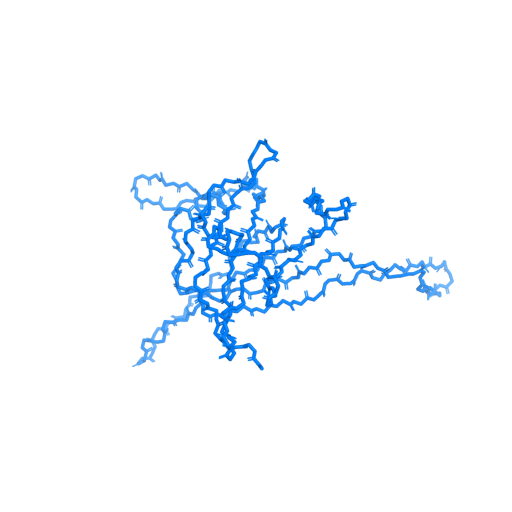93.00 166 PRO A CA 1
ATOM 1287 C C . PRO A 1 166 ? -6.532 -4.339 -20.950 1.00 93.00 166 PRO A C 1
ATOM 1289 O O . PRO A 1 166 ? -6.409 -4.117 -19.741 1.00 93.00 166 PRO A O 1
ATOM 1292 N N . ILE A 1 167 ? -7.650 -4.061 -21.624 1.00 90.75 167 ILE A N 1
ATOM 1293 C CA . ILE A 1 167 ? -8.789 -3.363 -21.013 1.00 90.75 167 ILE A CA 1
ATOM 1294 C C . ILE A 1 167 ? -9.338 -4.112 -19.795 1.00 90.75 167 ILE A C 1
ATOM 1296 O O . ILE A 1 167 ? -9.602 -3.493 -18.774 1.00 90.75 167 ILE A O 1
ATOM 1300 N N . GLU A 1 168 ? -9.376 -5.444 -19.842 1.00 91.81 168 GLU A N 1
ATOM 1301 C CA . GLU A 1 168 ? -9.833 -6.282 -18.727 1.00 91.81 168 GLU A CA 1
ATOM 1302 C C . GLU A 1 168 ? -8.949 -6.142 -17.480 1.00 91.81 168 GLU A C 1
ATOM 1304 O O . GLU A 1 168 ? -9.452 -6.073 -16.360 1.00 91.81 168 GLU A O 1
ATOM 1309 N N . VAL A 1 169 ? -7.625 -6.065 -17.663 1.00 89.75 169 VAL A N 1
ATOM 1310 C CA . VAL A 1 169 ? -6.673 -5.849 -16.561 1.00 89.75 169 VAL A CA 1
ATOM 1311 C C . VAL A 1 169 ? -6.819 -4.434 -16.018 1.00 89.75 169 VAL A C 1
ATOM 1313 O O . VAL A 1 169 ? -6.775 -4.224 -14.807 1.00 89.75 169 VAL A O 1
ATOM 1316 N N . TYR A 1 170 ? -7.011 -3.461 -16.911 1.00 90.50 170 TYR A N 1
ATOM 1317 C CA . TYR A 1 170 ? -7.237 -2.082 -16.518 1.00 90.50 170 TYR A CA 1
ATOM 1318 C C . TYR A 1 170 ? -8.520 -1.969 -15.687 1.00 90.50 170 TYR A C 1
ATOM 1320 O O . TYR A 1 170 ? -8.452 -1.519 -14.550 1.00 90.50 170 TYR A O 1
ATOM 1328 N N . ASP A 1 171 ? -9.667 -2.423 -16.184 1.00 91.44 171 ASP A N 1
ATOM 1329 C CA . ASP A 1 171 ? -10.976 -2.237 -15.544 1.00 91.44 171 ASP A CA 1
ATOM 1330 C C . ASP A 1 171 ? -11.128 -2.994 -14.220 1.00 91.44 171 ASP A C 1
ATOM 1332 O O . ASP A 1 171 ? -11.805 -2.509 -13.310 1.00 91.44 171 ASP A O 1
ATOM 1336 N N . ASN A 1 172 ? -10.438 -4.127 -14.066 1.00 90.94 172 ASN A N 1
ATOM 1337 C CA . ASN A 1 1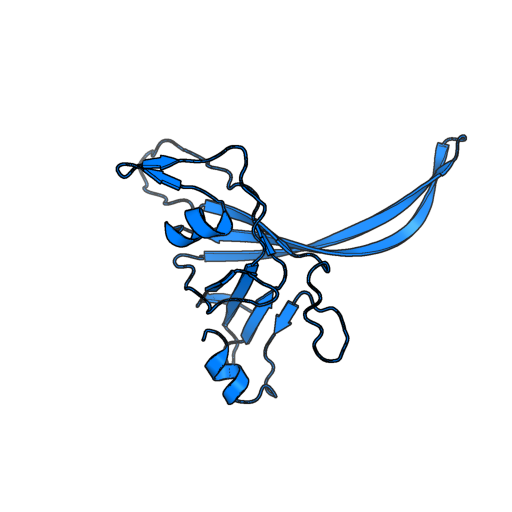72 ? -10.428 -4.899 -12.823 1.00 90.94 172 ASN A CA 1
ATOM 1338 C C . ASN A 1 172 ? -9.347 -4.456 -11.822 1.00 90.94 172 ASN A C 1
ATOM 1340 O O . ASN A 1 172 ? -9.207 -5.077 -10.775 1.00 90.94 172 ASN A O 1
ATOM 1344 N N . TRP A 1 173 ? -8.596 -3.380 -12.087 1.00 90.06 173 TRP A N 1
ATOM 1345 C CA . TRP A 1 173 ? -7.462 -2.979 -11.239 1.00 90.06 173 TRP A CA 1
ATOM 1346 C C . TRP A 1 173 ? -7.825 -2.742 -9.766 1.00 90.06 173 TRP A C 1
ATOM 1348 O O . TRP A 1 173 ? -7.029 -3.043 -8.883 1.00 90.06 173 TRP A O 1
ATOM 1358 N N . PHE A 1 174 ? -9.018 -2.204 -9.498 1.00 89.69 174 PHE A N 1
ATOM 1359 C CA . PHE A 1 174 ? -9.514 -1.906 -8.148 1.00 89.69 174 PHE A CA 1
ATOM 1360 C C . PHE A 1 174 ? -10.614 -2.874 -7.681 1.00 89.69 174 PHE A C 1
ATOM 1362 O O . PHE A 1 174 ? -11.331 -2.555 -6.735 1.00 89.69 174 PHE A O 1
ATOM 1369 N N . ARG A 1 175 ? -10.778 -4.017 -8.359 1.00 86.06 175 ARG A N 1
ATOM 1370 C CA . ARG A 1 175 ? -11.784 -5.040 -8.044 1.00 86.06 175 ARG A CA 1
ATOM 1371 C C . ARG A 1 175 ? -11.153 -6.275 -7.407 1.00 86.06 175 ARG A C 1
ATOM 1373 O O . ARG A 1 175 ? -9.946 -6.521 -7.632 1.00 86.06 175 ARG A O 1
#

Sequence (175 aa):
MQYGISKCHYSIFKNGAYTAPKALLGAVSMSLAPIITVKQKSFLMGNTLVTGQKDDGYNITLDIFSLSIDFVCEVLGYTTENGLLIENQNNKVVKFKLLYETESMDKPIRHCIYNCTCQKPTFDVTTITETVSINPKKLTIIADYGCGLHINKKQQIKVSTTVLTPIEVYDNWFR